Protein AF-A0A7V9PGD7-F1 (afdb_monomer)

Structure (mmCIF, N/CA/C/O backbone):
data_AF-A0A7V9PGD7-F1
#
_entry.id   AF-A0A7V9PGD7-F1
#
loop_
_atom_site.group_PDB
_atom_site.id
_atom_site.type_symbol
_atom_site.label_atom_id
_atom_site.label_alt_id
_atom_site.label_comp_id
_atom_site.label_asym_id
_atom_site.label_entity_id
_atom_site.label_seq_id
_atom_site.pdbx_PDB_ins_code
_atom_site.Cartn_x
_atom_site.Cartn_y
_atom_site.Cartn_z
_atom_site.occupancy
_atom_site.B_iso_or_equiv
_atom_site.auth_seq_id
_atom_site.auth_comp_id
_atom_site.auth_asym_id
_atom_site.auth_atom_id
_atom_site.pdbx_PDB_model_num
ATOM 1 N N . MET A 1 1 ? -5.242 6.907 -5.359 1.00 60.84 1 MET A N 1
ATOM 2 C CA . MET A 1 1 ? -5.062 5.543 -5.878 1.00 60.84 1 MET A CA 1
ATOM 3 C C . MET A 1 1 ? -3.801 4.857 -5.338 1.00 60.84 1 MET A C 1
ATOM 5 O O . MET A 1 1 ? -3.572 3.720 -5.703 1.00 60.84 1 MET A O 1
ATOM 9 N N . ALA A 1 2 ? -2.992 5.477 -4.458 1.00 79.38 2 ALA A N 1
ATOM 10 C CA . ALA A 1 2 ? -1.930 4.750 -3.737 1.00 79.38 2 ALA A CA 1
ATOM 11 C C . ALA A 1 2 ? -2.260 4.533 -2.246 1.00 79.38 2 ALA A C 1
ATOM 13 O O . ALA A 1 2 ? -1.966 3.489 -1.679 1.00 79.38 2 ALA A O 1
ATOM 14 N N . VAL A 1 3 ? -2.898 5.515 -1.595 1.00 90.50 3 VAL A N 1
ATOM 15 C CA . VAL A 1 3 ? -3.181 5.460 -0.148 1.00 90.50 3 VAL A CA 1
ATOM 16 C C . VAL A 1 3 ? -4.298 4.476 0.195 1.00 90.50 3 VAL A C 1
ATOM 18 O O . VAL A 1 3 ? -4.155 3.708 1.137 1.00 90.50 3 VAL A O 1
ATOM 21 N N . ARG A 1 4 ? -5.410 4.483 -0.553 1.00 94.25 4 ARG A N 1
ATOM 22 C CA . ARG A 1 4 ? -6.552 3.579 -0.317 1.00 94.25 4 ARG A CA 1
ATOM 23 C C . ARG A 1 4 ? -6.099 2.123 -0.446 1.00 94.25 4 ARG A C 1
ATOM 25 O O . ARG A 1 4 ? -6.384 1.302 0.414 1.00 94.25 4 ARG A O 1
ATOM 32 N N . GLU A 1 5 ? -5.356 1.855 -1.501 1.00 94.00 5 GLU A N 1
ATOM 33 C CA . GLU A 1 5 ? -4.801 0.573 -1.897 1.00 94.00 5 GLU A CA 1
ATOM 34 C C . GLU A 1 5 ? -3.726 0.131 -0.898 1.00 94.00 5 GLU A C 1
ATOM 36 O O . GLU A 1 5 ? -3.754 -1.002 -0.428 1.00 94.00 5 GLU A O 1
ATOM 41 N N . GLY A 1 6 ? -2.868 1.052 -0.446 1.00 93.75 6 GLY A N 1
ATOM 42 C CA . GLY A 1 6 ? -1.919 0.784 0.632 1.00 93.75 6 GLY A CA 1
ATOM 43 C C . GLY A 1 6 ? -2.589 0.457 1.973 1.00 93.75 6 GLY A C 1
ATOM 44 O O . GLY A 1 6 ? -2.130 -0.440 2.674 1.00 93.75 6 GLY A O 1
ATOM 45 N N .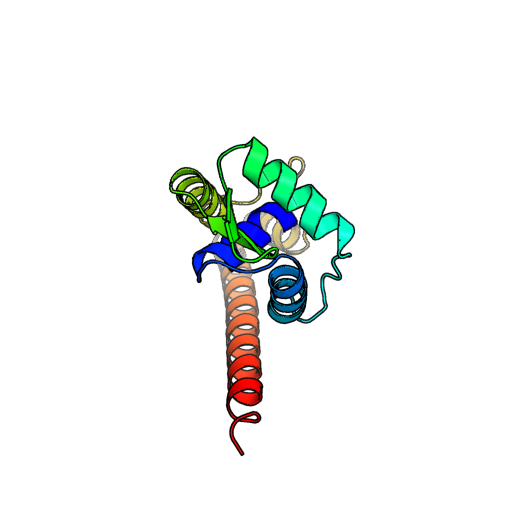 LEU A 1 7 ? -3.704 1.105 2.331 1.00 96.00 7 LEU A N 1
ATOM 46 C CA . LEU A 1 7 ? -4.471 0.729 3.527 1.00 96.00 7 LEU A CA 1
ATOM 47 C C . LEU A 1 7 ? -5.135 -0.648 3.377 1.00 96.00 7 LEU A C 1
ATOM 49 O O . LEU A 1 7 ? -5.136 -1.418 4.336 1.00 96.00 7 LEU A O 1
ATOM 53 N N . LEU A 1 8 ? -5.651 -0.988 2.189 1.00 97.00 8 LEU A N 1
ATOM 54 C CA . LEU A 1 8 ? -6.160 -2.334 1.902 1.00 97.00 8 LEU A CA 1
ATOM 55 C C . LEU A 1 8 ? -5.053 -3.390 2.030 1.00 97.00 8 LEU A C 1
ATOM 57 O O . LEU A 1 8 ? -5.279 -4.418 2.664 1.00 97.00 8 LEU A O 1
ATOM 61 N N . ALA A 1 9 ? -3.852 -3.118 1.513 1.00 96.00 9 ALA A N 1
ATOM 62 C CA . ALA A 1 9 ? -2.699 -4.009 1.646 1.00 96.00 9 ALA A CA 1
ATOM 63 C C . ALA A 1 9 ? -2.305 -4.244 3.116 1.00 96.00 9 ALA A C 1
ATOM 65 O O . ALA A 1 9 ? -2.046 -5.369 3.522 1.00 96.00 9 ALA A O 1
ATOM 66 N N . LEU A 1 10 ? -2.332 -3.214 3.964 1.00 95.94 10 LEU A N 1
ATOM 67 C CA . LEU A 1 10 ? -2.049 -3.387 5.397 1.00 95.94 10 LEU A CA 1
ATOM 68 C C . LEU A 1 10 ? -3.132 -4.189 6.134 1.00 95.94 10 LEU A C 1
ATOM 70 O O . LEU A 1 10 ? -2.845 -4.870 7.123 1.00 95.94 10 LEU A O 1
ATOM 74 N N . LEU A 1 11 ? -4.380 -4.086 5.673 1.00 96.94 11 LEU A N 1
ATOM 75 C CA . LEU A 1 11 ? -5.520 -4.821 6.215 1.00 96.94 11 LEU A CA 1
ATOM 76 C C . LEU A 1 11 ? -5.605 -6.262 5.699 1.00 96.94 11 LEU A C 1
ATOM 78 O O . LEU A 1 11 ? -6.279 -7.077 6.333 1.00 96.94 11 LEU A O 1
ATOM 82 N N . SER A 1 12 ? -4.917 -6.612 4.602 1.00 95.50 12 SER A N 1
ATOM 83 C CA . SER A 1 12 ? -4.831 -8.007 4.152 1.00 95.50 12 SER A CA 1
ATOM 84 C C . SER A 1 12 ? -4.026 -8.895 5.100 1.00 95.50 12 SER A C 1
ATOM 86 O O . SER A 1 12 ? -4.288 -10.093 5.151 1.00 95.50 12 SER A O 1
ATOM 88 N N . ASP A 1 13 ? -3.141 -8.308 5.911 1.00 91.81 13 ASP A N 1
ATOM 89 C CA . ASP A 1 13 ? -2.388 -9.020 6.954 1.00 91.81 13 ASP A CA 1
ATOM 90 C C . ASP A 1 13 ? -3.216 -9.285 8.225 1.00 91.81 13 ASP A C 1
ATOM 92 O O . ASP A 1 13 ? -2.801 -10.049 9.095 1.00 91.81 13 ASP A O 1
ATOM 96 N N . GLY A 1 14 ? -4.371 -8.628 8.373 1.00 92.50 14 GLY A N 1
ATOM 97 C CA . GLY A 1 14 ? -5.250 -8.773 9.531 1.00 92.50 14 GLY A CA 1
ATOM 98 C C . GLY A 1 14 ? -5.932 -7.474 9.958 1.00 92.50 14 GLY A C 1
ATOM 99 O O . GLY A 1 14 ? -5.575 -6.375 9.531 1.00 92.50 14 GLY A O 1
ATOM 100 N N . ALA A 1 15 ? -6.930 -7.604 10.838 1.00 94.81 15 ALA A N 1
ATOM 101 C CA . ALA A 1 15 ? -7.715 -6.472 11.320 1.00 94.81 15 ALA A CA 1
ATOM 102 C C . ALA A 1 15 ? -6.900 -5.555 12.247 1.00 94.81 15 ALA A C 1
ATOM 104 O O . ALA A 1 15 ? -6.309 -6.022 13.226 1.00 94.81 15 ALA A O 1
ATOM 105 N N . ARG A 1 16 ? -6.917 -4.243 11.992 1.00 95.44 16 ARG A N 1
ATOM 106 C CA . ARG A 1 16 ? -6.078 -3.243 12.684 1.00 95.44 16 ARG A CA 1
ATOM 107 C C . ARG A 1 16 ? -6.876 -2.007 13.088 1.00 95.44 16 ARG A C 1
ATOM 109 O O . ARG A 1 16 ? -7.916 -1.699 12.510 1.00 95.44 16 ARG A O 1
ATOM 116 N N . GLN A 1 17 ? -6.368 -1.272 14.073 1.00 94.88 17 GLN A N 1
ATOM 117 C CA . GLN A 1 17 ? -6.909 0.040 14.438 1.00 94.88 17 GLN A CA 1
ATOM 118 C C . GLN A 1 17 ? -6.371 1.138 13.510 1.00 94.88 17 GLN A C 1
ATOM 120 O O . GLN A 1 17 ? -5.272 1.021 12.967 1.00 94.88 17 GLN A O 1
ATOM 125 N N . GLY A 1 18 ? -7.107 2.245 13.371 1.00 92.44 18 GLY A N 1
ATOM 126 C CA . GLY A 1 18 ? -6.727 3.349 12.475 1.00 92.44 18 GLY A CA 1
ATOM 127 C C . GLY A 1 18 ? -5.330 3.922 12.746 1.00 92.44 18 GLY A C 1
ATOM 128 O O . GLY A 1 18 ? -4.548 4.127 11.820 1.00 92.44 18 GLY A O 1
ATOM 129 N N . HIS A 1 19 ? -4.956 4.106 14.014 1.00 92.38 19 HIS A N 1
ATOM 130 C CA . HIS A 1 19 ? -3.617 4.596 14.358 1.00 92.38 19 HIS A CA 1
ATOM 131 C C . HIS A 1 19 ? -2.509 3.577 14.024 1.00 92.38 19 HIS A C 1
ATOM 133 O O . HIS A 1 19 ? -1.439 3.970 13.568 1.00 92.38 19 HIS A O 1
ATOM 139 N N . GLN A 1 20 ? -2.776 2.272 14.177 1.00 94.12 20 GLN A N 1
ATOM 140 C CA . GLN A 1 20 ? -1.828 1.209 13.816 1.00 94.12 20 GLN A CA 1
ATOM 141 C C . GLN A 1 20 ? -1.584 1.181 12.307 1.00 94.12 20 GLN A C 1
ATOM 143 O O . GLN A 1 20 ? -0.463 0.935 11.868 1.00 94.12 20 GLN A O 1
ATOM 148 N N . LEU A 1 21 ? -2.621 1.463 11.511 1.00 94.62 21 LEU A N 1
ATOM 149 C CA . LEU A 1 21 ? -2.502 1.572 10.059 1.00 94.62 21 LEU A CA 1
ATOM 150 C C . LEU A 1 21 ? -1.613 2.745 9.647 1.00 94.62 21 LEU A C 1
ATOM 152 O O . LEU A 1 21 ? -0.786 2.567 8.760 1.00 94.62 21 LEU A O 1
ATOM 156 N N . LYS A 1 22 ? -1.709 3.903 10.317 1.00 93.62 22 LYS A N 1
ATOM 157 C CA . LYS A 1 22 ? -0.796 5.037 10.082 1.00 93.62 22 LYS A CA 1
ATOM 158 C C . LYS A 1 22 ? 0.664 4.615 10.267 1.00 93.62 22 LYS A C 1
ATOM 160 O O . LYS A 1 22 ? 1.470 4.767 9.353 1.00 93.62 22 LYS A O 1
ATOM 165 N N . THR A 1 23 ? 0.986 4.060 11.436 1.00 91.88 23 THR A N 1
ATOM 166 C CA . THR A 1 23 ? 2.354 3.644 11.777 1.00 91.88 23 THR A CA 1
ATOM 167 C C . THR A 1 23 ? 2.868 2.574 10.818 1.00 91.88 23 THR A C 1
ATOM 169 O O . THR A 1 23 ? 3.997 2.659 10.336 1.00 91.88 23 THR A O 1
ATOM 172 N N . ALA A 1 24 ? 2.035 1.583 10.493 1.00 91.81 24 ALA A N 1
ATOM 173 C CA . ALA A 1 24 ? 2.406 0.530 9.557 1.00 91.81 24 ALA A CA 1
ATOM 174 C C . ALA A 1 24 ? 2.623 1.072 8.135 1.00 91.81 24 ALA A C 1
ATOM 176 O O . ALA A 1 24 ? 3.550 0.634 7.457 1.00 91.81 24 ALA A O 1
ATOM 177 N N . PHE A 1 25 ? 1.832 2.054 7.696 1.00 92.19 25 PHE A N 1
ATOM 178 C CA . PHE A 1 25 ? 1.985 2.698 6.390 1.00 92.19 25 PHE A CA 1
ATOM 179 C C . PHE A 1 25 ? 3.310 3.461 6.282 1.00 92.19 25 PHE A C 1
ATOM 181 O O . PHE A 1 25 ? 4.069 3.267 5.330 1.00 92.19 25 PHE A O 1
ATOM 188 N N . GLU A 1 26 ? 3.632 4.286 7.277 1.00 89.25 26 GLU A N 1
ATOM 189 C CA . GLU A 1 26 ? 4.891 5.044 7.323 1.00 89.25 26 GLU A CA 1
ATOM 190 C C . GLU A 1 26 ? 6.106 4.110 7.393 1.00 89.25 26 GLU A C 1
ATOM 192 O O . GLU A 1 26 ? 7.087 4.306 6.675 1.00 89.25 26 GLU A O 1
ATOM 197 N N . SER A 1 27 ? 6.018 3.043 8.192 1.00 86.88 27 SER A N 1
ATOM 198 C CA . SER A 1 27 ? 7.067 2.023 8.277 1.00 86.88 27 SER A CA 1
ATOM 199 C C . SER A 1 27 ? 7.255 1.289 6.945 1.00 86.88 27 SER A C 1
ATOM 201 O O . SER A 1 27 ? 8.376 1.176 6.444 1.00 86.88 27 SER A O 1
ATOM 203 N N . THR A 1 28 ? 6.162 0.865 6.302 1.00 86.56 28 THR A N 1
ATOM 204 C CA . THR A 1 28 ? 6.196 0.148 5.015 1.00 86.56 28 THR A CA 1
ATOM 205 C C . THR A 1 28 ? 6.831 1.004 3.923 1.00 86.56 28 THR A C 1
ATOM 207 O O . THR A 1 28 ? 7.715 0.541 3.202 1.00 86.56 28 THR A O 1
ATOM 210 N N . THR A 1 29 ? 6.452 2.281 3.856 1.00 84.25 29 THR A N 1
ATOM 211 C CA . THR A 1 29 ? 6.976 3.241 2.871 1.00 84.25 29 THR A CA 1
ATOM 212 C C . THR A 1 29 ? 8.364 3.786 3.219 1.00 84.25 29 THR A C 1
ATOM 214 O O . THR A 1 29 ? 8.933 4.551 2.444 1.00 84.25 29 THR A O 1
ATOM 217 N N . GLY A 1 30 ? 8.938 3.403 4.365 1.00 79.12 30 GLY A N 1
ATOM 218 C CA . GLY A 1 30 ? 10.248 3.887 4.805 1.00 79.12 30 GLY A CA 1
ATOM 219 C C . GLY A 1 30 ? 10.274 5.391 5.071 1.00 79.12 30 GLY A C 1
ATOM 220 O O . GLY A 1 30 ? 11.298 6.029 4.851 1.00 79.12 30 GLY A O 1
ATOM 221 N N . GLY A 1 31 ? 9.141 5.965 5.483 1.00 77.44 31 GLY A N 1
ATOM 222 C CA . GLY A 1 31 ? 8.989 7.398 5.734 1.00 77.44 31 GLY A CA 1
ATOM 223 C C . GLY A 1 31 ? 8.907 8.268 4.477 1.00 77.44 31 GLY A C 1
ATOM 224 O O . GLY A 1 31 ? 8.682 9.469 4.598 1.00 77.44 31 GLY A O 1
ATOM 225 N N . ALA A 1 32 ? 9.030 7.688 3.276 1.00 73.56 32 ALA A N 1
ATOM 226 C CA . ALA A 1 32 ? 8.904 8.424 2.017 1.00 73.56 32 ALA A CA 1
ATOM 227 C C . ALA A 1 32 ? 7.499 9.016 1.823 1.00 73.56 32 ALA A C 1
ATOM 229 O O . ALA A 1 32 ? 7.328 9.989 1.090 1.00 73.56 32 ALA A O 1
ATOM 230 N N . TRP A 1 33 ? 6.498 8.439 2.492 1.00 78.88 33 TRP A N 1
ATOM 231 C CA . TRP A 1 33 ? 5.125 8.909 2.452 1.00 78.88 33 TRP A CA 1
ATOM 232 C C . TRP A 1 33 ? 4.595 9.147 3.866 1.00 78.88 33 TRP A C 1
ATOM 234 O O . TRP A 1 33 ? 4.268 8.210 4.593 1.00 78.88 33 TRP A O 1
ATOM 244 N N . ASN A 1 34 ? 4.485 10.419 4.247 1.00 80.50 34 ASN A N 1
ATOM 245 C CA . ASN A 1 34 ? 3.951 10.821 5.545 1.00 80.50 34 ASN A CA 1
ATOM 246 C C . ASN A 1 34 ? 2.434 11.021 5.438 1.00 80.50 34 ASN A C 1
ATOM 248 O O . ASN A 1 34 ? 1.971 11.859 4.659 1.00 80.50 34 ASN A O 1
ATOM 252 N N . LEU A 1 35 ? 1.654 10.236 6.184 1.00 85.25 35 LEU A N 1
ATOM 253 C CA . LEU A 1 35 ? 0.194 10.286 6.135 1.00 85.25 35 LEU A CA 1
ATOM 254 C C . LEU A 1 35 ? -0.345 10.879 7.430 1.00 85.25 35 LEU A C 1
ATOM 256 O O . LEU A 1 35 ? -0.135 10.330 8.509 1.00 85.25 35 LEU A O 1
ATOM 260 N N . ASN A 1 36 ? -1.094 11.979 7.348 1.00 89.56 36 ASN A N 1
ATOM 261 C CA . ASN A 1 36 ? -1.721 12.515 8.552 1.00 89.56 36 ASN A CA 1
ATOM 262 C C . ASN A 1 36 ? -2.868 11.601 9.029 1.00 89.56 36 ASN A C 1
ATOM 264 O O . ASN A 1 36 ? -3.507 10.895 8.245 1.00 89.56 36 ASN A O 1
ATOM 268 N N . VAL A 1 37 ? -3.144 11.626 10.335 1.00 89.62 37 VAL A N 1
ATOM 269 C CA . VAL A 1 37 ? -4.134 10.730 10.952 1.00 89.62 37 VAL A CA 1
ATOM 270 C C . VAL A 1 37 ? -5.554 10.959 10.412 1.00 89.62 37 VAL A C 1
ATOM 272 O O . VAL A 1 37 ? -6.305 10.005 10.223 1.00 89.62 37 VAL A O 1
ATOM 275 N N . GLY A 1 38 ? -5.908 12.207 10.090 1.00 92.75 38 GLY A N 1
ATOM 276 C CA . GLY A 1 38 ? -7.205 12.545 9.501 1.00 92.75 38 GLY A CA 1
ATOM 2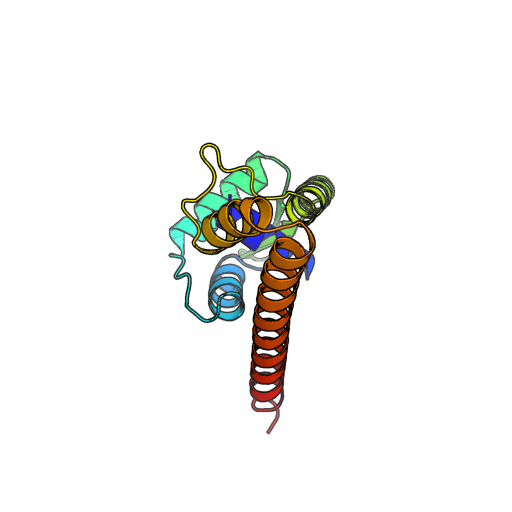77 C C . GLY A 1 38 ? -7.400 11.917 8.121 1.00 92.75 38 GLY A C 1
ATOM 278 O O . GLY A 1 38 ? -8.488 11.430 7.819 1.00 92.75 38 GLY A O 1
ATOM 279 N N . GLN A 1 39 ? -6.339 11.853 7.312 1.00 93.62 39 GLN A N 1
ATOM 280 C CA . GLN A 1 39 ? -6.333 11.224 5.992 1.00 93.62 39 GLN A CA 1
ATOM 281 C C . GLN A 1 39 ? -6.508 9.706 6.085 1.00 93.62 39 GLN A C 1
ATOM 283 O O . GLN A 1 39 ? -7.182 9.124 5.234 1.00 93.62 39 GLN A O 1
ATOM 288 N N . VAL A 1 40 ? -5.956 9.063 7.122 1.00 95.25 40 VAL A N 1
ATOM 289 C CA . VAL A 1 40 ? -6.213 7.639 7.385 1.00 95.25 40 VAL A CA 1
ATOM 290 C C . VAL A 1 40 ? -7.703 7.420 7.623 1.00 95.25 40 VAL A C 1
ATOM 292 O O . VAL A 1 40 ? -8.318 6.635 6.907 1.00 95.25 40 VAL A O 1
ATOM 295 N N . TYR A 1 41 ? -8.300 8.146 8.571 1.00 94.94 41 TYR A N 1
ATOM 296 C CA . TYR A 1 41 ? -9.708 7.951 8.924 1.00 94.94 41 TYR A CA 1
ATOM 297 C C . TYR A 1 41 ? -10.661 8.305 7.781 1.00 94.94 41 TYR A C 1
ATOM 299 O O . TYR A 1 41 ? -11.521 7.500 7.454 1.00 94.94 41 TYR A O 1
ATOM 307 N N . THR A 1 42 ? -10.455 9.423 7.082 1.00 95.69 42 THR A N 1
ATOM 308 C CA . THR A 1 42 ? -11.284 9.761 5.906 1.00 95.69 42 THR A CA 1
ATOM 309 C C . THR A 1 42 ? -11.156 8.740 4.776 1.00 95.69 42 THR A C 1
ATOM 311 O O . THR A 1 42 ? -12.127 8.484 4.061 1.00 95.69 42 THR A O 1
ATOM 314 N N . THR A 1 43 ? -9.984 8.122 4.604 1.00 96.12 43 THR A N 1
ATOM 315 C CA . THR A 1 43 ? -9.818 7.044 3.620 1.00 96.12 43 THR A CA 1
ATOM 316 C C . THR A 1 43 ? -10.509 5.760 4.075 1.00 96.12 43 THR A C 1
ATOM 318 O O . THR A 1 43 ? -11.140 5.107 3.247 1.00 96.12 43 THR A O 1
ATOM 321 N N . LEU A 1 44 ? -10.428 5.415 5.364 1.00 96.69 44 LEU A N 1
ATOM 322 C CA . LEU A 1 44 ? -11.125 4.265 5.946 1.00 96.69 44 LEU A CA 1
ATOM 323 C C . LEU A 1 44 ? -12.644 4.421 5.866 1.00 96.69 44 LEU A C 1
ATOM 325 O O . LEU A 1 44 ? -13.304 3.490 5.424 1.00 96.69 44 LEU A O 1
ATOM 329 N N . ASP A 1 45 ? -13.180 5.604 6.168 1.00 96.19 45 ASP A N 1
ATOM 330 C CA . ASP A 1 45 ? -14.611 5.897 6.035 1.00 96.19 45 ASP A CA 1
ATOM 331 C C . ASP A 1 45 ? -15.085 5.695 4.588 1.00 96.19 45 ASP A C 1
ATOM 333 O O . ASP A 1 45 ? -16.166 5.167 4.343 1.00 96.19 45 ASP A O 1
ATOM 337 N N . ARG A 1 46 ? -14.278 6.096 3.594 1.00 96.62 46 ARG A N 1
ATOM 338 C CA . ARG A 1 46 ? -14.603 5.852 2.180 1.00 96.62 46 ARG A CA 1
ATOM 339 C C . ARG A 1 46 ? -14.514 4.369 1.821 1.00 96.62 46 ARG A C 1
ATOM 341 O O . ARG A 1 46 ? -15.380 3.871 1.120 1.00 96.62 46 ARG A O 1
ATOM 348 N N . LEU A 1 47 ? -13.487 3.667 2.296 1.00 97.62 47 LEU A N 1
ATOM 349 C CA . LEU A 1 47 ? -13.343 2.222 2.091 1.00 97.62 47 LEU A CA 1
ATOM 350 C C . LEU A 1 47 ? -14.510 1.431 2.691 1.00 97.62 47 LEU A C 1
ATOM 352 O O . LEU A 1 47 ? -14.955 0.457 2.087 1.00 97.62 47 LEU A O 1
ATOM 356 N N . GLU A 1 48 ? -14.999 1.858 3.852 1.00 97.50 48 GLU A N 1
ATOM 357 C CA . GLU A 1 48 ?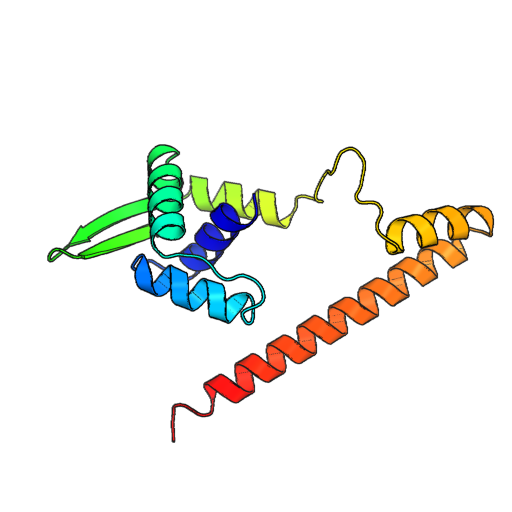 -16.176 1.300 4.510 1.00 97.50 48 GLU A CA 1
ATOM 358 C C . GLU A 1 48 ? -17.448 1.574 3.704 1.00 97.50 48 GLU A C 1
ATOM 360 O O . GLU A 1 48 ? -18.185 0.642 3.389 1.00 97.50 48 GLU A O 1
ATOM 365 N N . ARG A 1 49 ? -17.670 2.830 3.292 1.00 97.38 49 ARG A N 1
ATOM 366 C CA . ARG A 1 49 ? -18.805 3.212 2.430 1.00 97.38 49 ARG A CA 1
ATOM 367 C C . ARG A 1 49 ? -18.841 2.425 1.122 1.00 97.38 49 ARG A C 1
ATOM 369 O O . ARG A 1 49 ? -19.918 2.050 0.675 1.00 97.38 49 ARG A O 1
ATOM 376 N N . ASP A 1 50 ? -17.674 2.160 0.543 1.00 97.56 50 ASP A N 1
ATOM 377 C CA . ASP A 1 50 ? -17.527 1.401 -0.700 1.00 97.56 50 ASP A CA 1
ATOM 378 C C . ASP A 1 50 ? -17.610 -0.129 -0.476 1.00 97.56 50 ASP A C 1
ATOM 380 O O . ASP A 1 50 ? -17.477 -0.897 -1.426 1.00 97.56 50 ASP A O 1
ATOM 384 N N . GLY A 1 51 ? -17.808 -0.602 0.763 1.00 97.81 51 GLY A N 1
ATOM 385 C CA . GLY A 1 51 ? -17.965 -2.025 1.097 1.00 97.81 51 GLY A CA 1
ATOM 386 C C . GLY A 1 51 ? -16.672 -2.851 1.064 1.00 97.81 51 GLY A C 1
ATOM 387 O O . GLY A 1 51 ? -16.709 -4.083 1.080 1.00 97.81 51 GLY A O 1
ATOM 388 N N . LEU A 1 52 ? -15.511 -2.200 1.020 1.00 98.00 52 LEU A N 1
ATOM 389 C CA . LEU A 1 52 ? -14.201 -2.854 0.885 1.00 98.00 52 LEU A CA 1
ATOM 390 C C . LEU A 1 52 ? -13.541 -3.153 2.225 1.00 98.00 52 LEU A C 1
ATOM 392 O O . LEU A 1 52 ? -12.643 -3.992 2.324 1.00 98.00 52 LEU A O 1
ATOM 396 N N . VAL A 1 53 ? -13.980 -2.446 3.257 1.00 98.06 53 VAL A N 1
ATOM 397 C CA . VAL A 1 53 ? -13.553 -2.618 4.638 1.00 98.06 53 VAL A CA 1
ATOM 398 C C . VAL A 1 53 ? -14.799 -2.687 5.511 1.00 98.06 53 VAL A C 1
ATOM 400 O O . VAL A 1 53 ? -15.747 -1.942 5.303 1.00 98.06 53 VAL A O 1
ATOM 403 N N . ALA A 1 54 ? -14.798 -3.584 6.486 1.00 97.06 54 ALA A N 1
ATOM 404 C CA . ALA A 1 54 ? -15.776 -3.624 7.560 1.00 97.06 54 ALA A CA 1
ATOM 405 C C . ALA A 1 54 ? -15.157 -3.035 8.831 1.00 97.06 54 ALA A C 1
ATOM 407 O O . ALA A 1 54 ? -13.956 -3.204 9.076 1.00 97.06 54 ALA A O 1
ATOM 408 N N . VAL A 1 55 ? -15.977 -2.371 9.644 1.00 95.69 55 VAL A N 1
ATOM 409 C CA . VAL A 1 55 ? -15.582 -1.889 10.967 1.00 95.69 55 VAL A CA 1
ATOM 410 C C . VAL A 1 55 ? -16.263 -2.722 12.049 1.00 95.69 55 VAL A C 1
ATOM 412 O O . VAL A 1 55 ? -17.471 -2.942 12.022 1.00 95.69 55 VAL A O 1
ATOM 415 N N . ASP A 1 56 ? -15.472 -3.178 13.009 1.00 92.44 56 ASP A N 1
ATOM 416 C CA . ASP A 1 56 ? -15.938 -3.755 14.263 1.00 92.44 56 ASP A CA 1
ATOM 417 C C . ASP A 1 56 ? -15.692 -2.733 15.376 1.00 92.44 56 ASP A C 1
ATOM 419 O O . ASP A 1 56 ? -14.584 -2.202 15.524 1.00 92.44 56 ASP A O 1
ATOM 423 N N . VAL A 1 57 ? -16.745 -2.423 16.128 1.00 88.75 57 VAL A N 1
ATOM 424 C CA . VAL A 1 57 ? -16.699 -1.500 17.260 1.00 88.75 57 VAL A CA 1
ATOM 425 C C . VAL A 1 57 ? -16.931 -2.308 18.526 1.00 88.75 57 VAL A C 1
ATOM 427 O O . VAL A 1 57 ? -18.048 -2.409 19.028 1.00 88.75 57 VAL A O 1
ATOM 430 N N . SER A 1 58 ? -15.844 -2.867 19.042 1.00 83.12 58 SER A N 1
ATOM 431 C CA . SER A 1 58 ? -15.827 -3.629 20.287 1.00 83.12 58 SER A CA 1
ATOM 432 C C . SER A 1 58 ? -15.071 -2.839 21.358 1.00 83.12 58 SER A C 1
ATOM 434 O O . SER A 1 58 ? -14.050 -2.212 21.075 1.00 83.12 58 SER A O 1
ATOM 436 N N . GLU A 1 59 ? -15.602 -2.811 22.584 1.00 76.00 59 GLU A N 1
ATOM 437 C CA . GLU A 1 59 ? -14.981 -2.151 23.752 1.00 76.00 59 GLU A CA 1
ATOM 438 C C . GLU A 1 59 ? -14.576 -0.676 23.516 1.00 76.00 59 GLU A C 1
ATOM 440 O O . GLU A 1 59 ? -13.559 -0.192 24.009 1.00 76.00 59 GLU A O 1
ATOM 445 N N . GLY A 1 60 ? -15.358 0.058 22.716 1.00 80.00 60 GLY A N 1
ATOM 446 C CA . GLY A 1 60 ? -15.099 1.470 22.405 1.00 80.00 60 GLY A CA 1
ATOM 447 C C . GLY A 1 60 ? -13.965 1.712 21.401 1.00 80.00 60 GLY A C 1
ATOM 448 O O . GLY A 1 60 ? -13.638 2.864 21.116 1.00 80.00 60 GLY A O 1
ATOM 449 N N . THR A 1 61 ? -13.391 0.654 20.822 1.00 83.81 61 THR A N 1
ATOM 450 C CA . THR A 1 61 ? -12.284 0.742 19.868 1.00 83.81 61 THR A CA 1
ATOM 451 C C . THR A 1 61 ? -12.714 0.274 18.480 1.00 83.81 61 THR A C 1
ATOM 453 O O . THR A 1 61 ? -13.188 -0.846 18.308 1.00 83.81 61 THR A O 1
ATOM 456 N N . LYS A 1 62 ? -12.504 1.116 17.459 1.00 91.00 62 LYS A N 1
ATOM 457 C CA . LYS A 1 62 ? -12.765 0.755 16.056 1.00 91.00 62 LYS A CA 1
ATOM 458 C C . LYS A 1 62 ? -11.622 -0.084 15.484 1.00 91.00 62 LYS A C 1
ATOM 460 O O . LYS A 1 62 ? -10.488 0.399 15.378 1.00 91.00 62 LYS A O 1
ATOM 465 N N . ARG A 1 63 ? -11.927 -1.307 15.054 1.00 95.06 63 ARG A N 1
ATOM 466 C CA . ARG A 1 63 ? -11.031 -2.167 14.270 1.00 95.06 63 ARG A CA 1
ATOM 467 C C . ARG A 1 63 ? -11.562 -2.297 12.854 1.00 95.06 63 ARG A C 1
ATOM 469 O O . ARG A 1 63 ? -12.740 -2.548 12.651 1.00 95.06 63 ARG A O 1
ATOM 476 N N . TYR A 1 64 ? -10.677 -2.150 11.883 1.00 97.00 64 TYR A N 1
ATOM 477 C CA . TYR A 1 64 ? -11.000 -2.254 10.468 1.00 97.00 64 TYR A CA 1
ATOM 478 C C . TYR A 1 64 ? -10.505 -3.595 9.940 1.00 97.00 64 TYR A C 1
ATOM 480 O O . TYR A 1 64 ? -9.413 -4.030 10.310 1.00 97.00 64 TYR A O 1
ATOM 488 N N . ALA A 1 65 ? -11.289 -4.240 9.083 1.00 97.75 65 ALA A N 1
ATOM 489 C CA . ALA A 1 65 ? -10.959 -5.510 8.449 1.00 97.75 65 ALA A CA 1
ATOM 490 C C . ALA A 1 65 ? -11.319 -5.471 6.961 1.00 97.75 65 ALA A C 1
ATOM 492 O O . ALA A 1 65 ? -12.388 -4.994 6.592 1.00 97.75 65 ALA A O 1
ATOM 493 N N . ILE A 1 66 ? -10.444 -5.982 6.096 1.00 98.25 66 ILE A N 1
ATOM 494 C CA . ILE A 1 66 ? -10.721 -6.051 4.657 1.00 98.25 66 ILE A CA 1
ATOM 495 C C . ILE A 1 66 ? -11.820 -7.082 4.345 1.00 98.25 66 ILE A C 1
ATOM 497 O O . ILE A 1 66 ? -11.819 -8.199 4.878 1.00 98.25 66 ILE A O 1
ATOM 501 N N . THR A 1 67 ? -12.754 -6.720 3.464 1.00 98.44 67 THR A N 1
ATOM 502 C CA . THR A 1 67 ? -13.822 -7.614 2.987 1.00 98.44 67 THR A CA 1
ATOM 503 C C . THR A 1 67 ? -13.342 -8.488 1.821 1.00 98.44 67 THR A C 1
ATOM 505 O O . THR A 1 67 ? -12.208 -8.375 1.352 1.00 98.44 67 THR A O 1
ATOM 508 N N . SER A 1 68 ? -14.194 -9.395 1.334 1.00 97.62 68 SER A N 1
ATOM 509 C CA . SER A 1 68 ? -13.936 -10.132 0.087 1.00 97.62 68 SER A CA 1
ATOM 510 C C . SER A 1 68 ? -13.785 -9.190 -1.112 1.00 97.62 68 SER A C 1
ATOM 512 O O . SER A 1 68 ? -12.801 -9.302 -1.836 1.00 97.62 68 SER A O 1
ATOM 514 N N . ALA A 1 69 ? -14.687 -8.215 -1.258 1.00 97.75 69 ALA A N 1
ATOM 515 C CA . ALA A 1 69 ? -14.617 -7.201 -2.313 1.00 97.75 69 ALA A CA 1
ATOM 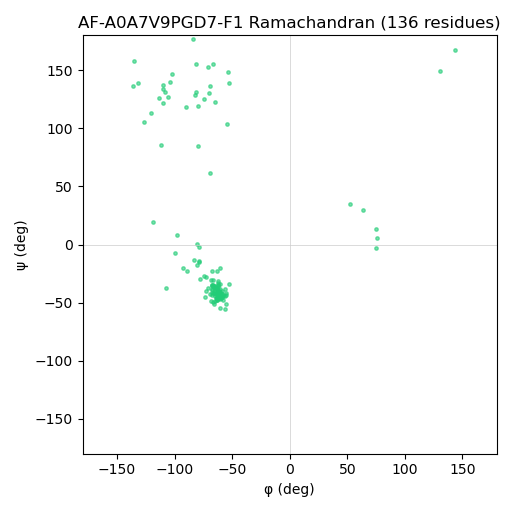516 C C . ALA A 1 69 ? -13.336 -6.355 -2.213 1.00 97.75 69 ALA A C 1
ATOM 518 O O . ALA A 1 69 ? -12.679 -6.088 -3.217 1.00 97.75 69 ALA A O 1
ATOM 519 N N . GLY A 1 70 ? -12.922 -5.998 -0.991 1.00 97.25 70 GLY A N 1
ATOM 520 C CA . GLY A 1 70 ? -11.647 -5.318 -0.759 1.00 97.25 70 GLY A CA 1
ATOM 521 C C . GLY A 1 70 ? -10.442 -6.136 -1.225 1.00 97.25 70 GLY A C 1
ATOM 522 O O . GLY A 1 70 ? -9.528 -5.584 -1.836 1.00 97.25 70 GLY A O 1
ATOM 523 N N . ARG A 1 71 ? -10.442 -7.453 -0.973 1.00 96.75 71 ARG A N 1
ATOM 524 C CA . ARG A 1 71 ? -9.380 -8.365 -1.429 1.00 96.75 71 ARG A CA 1
ATOM 525 C C . ARG A 1 71 ? -9.330 -8.491 -2.947 1.00 96.75 71 ARG A C 1
ATOM 527 O O . ARG A 1 71 ? -8.238 -8.489 -3.502 1.00 96.75 71 ARG A O 1
ATOM 534 N N . GLU A 1 72 ? -10.480 -8.578 -3.605 1.00 96.38 72 GLU A N 1
ATOM 535 C CA . GLU A 1 72 ? -10.560 -8.637 -5.068 1.00 96.38 72 GLU A CA 1
ATOM 536 C C . GLU A 1 72 ? -10.023 -7.352 -5.707 1.00 96.38 72 GLU A C 1
ATOM 538 O O . GLU A 1 72 ? -9.156 -7.409 -6.578 1.00 96.38 72 GLU A O 1
ATOM 543 N N . GLN A 1 73 ? -10.442 -6.186 -5.203 1.00 94.56 73 GLN A N 1
ATOM 544 C CA . GLN A 1 73 ? -9.913 -4.906 -5.670 1.00 94.56 73 GLN A CA 1
ATOM 545 C C . GLN A 1 73 ? -8.403 -4.786 -5.447 1.00 94.56 73 GLN A C 1
ATOM 547 O O . GLN A 1 73 ? -7.686 -4.287 -6.315 1.00 94.56 73 GLN A O 1
ATOM 552 N N . LEU A 1 74 ? -7.913 -5.232 -4.288 1.00 95.19 74 LEU A N 1
ATOM 553 C CA . LEU A 1 74 ? -6.485 -5.241 -3.998 1.00 95.19 74 LEU A CA 1
ATOM 554 C C . LEU A 1 74 ? -5.726 -6.164 -4.967 1.00 95.19 74 LEU A C 1
ATOM 556 O O . LEU A 1 74 ? -4.667 -5.782 -5.454 1.00 95.19 74 LEU A O 1
ATOM 560 N N . GLY A 1 75 ? -6.287 -7.335 -5.288 1.00 94.06 75 GLY A N 1
ATOM 561 C CA . GLY A 1 75 ? -5.767 -8.249 -6.309 1.00 94.06 75 GLY A CA 1
ATOM 562 C C . GLY A 1 75 ? -5.614 -7.574 -7.670 1.00 94.06 75 GLY A C 1
ATOM 563 O O . GLY A 1 75 ? -4.522 -7.565 -8.230 1.00 94.06 75 GLY A O 1
ATOM 564 N N . GLY A 1 76 ? -6.675 -6.917 -8.149 1.00 92.06 76 GLY A N 1
ATOM 565 C CA . GLY A 1 76 ? -6.635 -6.175 -9.411 1.00 92.06 76 GLY 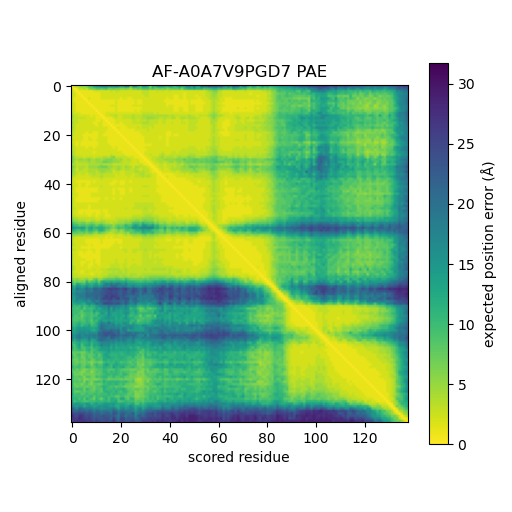A CA 1
ATOM 566 C C . GLY A 1 76 ? -5.609 -5.039 -9.412 1.00 92.06 76 GLY A C 1
ATOM 567 O O . GLY A 1 76 ? -4.968 -4.786 -10.427 1.00 92.06 76 GLY A O 1
ATOM 568 N N . TRP A 1 77 ? -5.394 -4.378 -8.271 1.00 91.00 77 TRP A N 1
ATOM 569 C CA . TRP A 1 77 ? -4.367 -3.342 -8.155 1.00 91.00 77 TRP A CA 1
ATOM 570 C C . TRP A 1 77 ? -2.938 -3.892 -8.268 1.00 91.00 77 TRP A C 1
ATOM 572 O O . TRP A 1 77 ? -2.088 -3.225 -8.852 1.00 91.00 77 TRP A O 1
ATOM 582 N N . TRP A 1 78 ? -2.668 -5.103 -7.769 1.00 88.38 78 TRP A N 1
ATOM 583 C CA . TRP A 1 78 ? -1.350 -5.735 -7.916 1.00 88.38 78 TRP A CA 1
ATOM 584 C C . TRP A 1 78 ? -1.005 -6.087 -9.365 1.00 88.38 78 TRP A C 1
ATOM 586 O O . TRP A 1 78 ? 0.170 -6.093 -9.728 1.00 88.38 78 TRP A O 1
ATOM 596 N N . GLU A 1 79 ? -2.016 -6.390 -10.177 1.00 87.75 79 GLU A N 1
ATOM 597 C CA . GLU A 1 79 ? -1.860 -6.739 -11.593 1.00 87.75 79 GLU A CA 1
ATOM 598 C C . GLU A 1 79 ? -1.903 -5.514 -12.512 1.00 87.75 79 GLU A C 1
ATOM 600 O O . GLU A 1 79 ? -1.386 -5.550 -13.632 1.00 87.75 79 GLU A O 1
ATOM 605 N N . ALA A 1 80 ? -2.506 -4.419 -12.048 1.00 82.50 80 ALA A N 1
ATOM 606 C CA . ALA A 1 80 ? -2.637 -3.202 -12.824 1.00 82.50 80 ALA A CA 1
ATOM 607 C C . ALA A 1 80 ? -1.265 -2.580 -13.119 1.00 82.50 80 ALA A C 1
ATOM 609 O O . ALA A 1 80 ? -0.518 -2.180 -12.226 1.00 82.50 80 ALA A O 1
ATOM 610 N N . ILE A 1 81 ? -0.971 -2.408 -14.405 1.00 72.50 81 ILE A N 1
ATOM 611 C CA . ILE A 1 81 ? 0.074 -1.491 -14.852 1.00 72.50 81 ILE A CA 1
ATOM 612 C C . ILE A 1 81 ? -0.508 -0.083 -14.687 1.00 72.50 81 ILE A C 1
ATOM 614 O O . ILE A 1 81 ? -1.593 0.156 -15.224 1.00 72.50 81 ILE A O 1
ATOM 618 N N . PRO A 1 82 ? 0.148 0.843 -13.958 1.00 66.00 82 PRO A N 1
ATOM 619 C CA . PRO A 1 82 ? -0.325 2.216 -13.849 1.00 66.00 82 PRO A CA 1
ATOM 620 C C . PRO A 1 82 ? -0.507 2.808 -15.250 1.00 66.00 82 PRO A C 1
ATOM 622 O O . PRO A 1 82 ? 0.461 3.126 -15.938 1.00 66.00 82 PRO A O 1
ATOM 625 N N . ALA A 1 83 ? -1.757 2.897 -15.695 1.00 57.06 83 ALA A N 1
ATOM 626 C CA . ALA A 1 83 ? -2.115 3.553 -16.936 1.00 57.06 83 ALA A CA 1
ATOM 627 C C . ALA A 1 83 ? -2.131 5.054 -16.650 1.00 57.06 83 ALA A C 1
ATOM 629 O O . ALA A 1 83 ? -3.156 5.616 -16.271 1.00 57.06 83 ALA A O 1
ATOM 630 N N . GLU A 1 84 ? -0.973 5.695 -16.732 1.00 53.44 84 GLU A N 1
ATOM 631 C CA . GLU A 1 84 ? -0.945 7.148 -16.843 1.00 53.44 84 GLU A CA 1
ATOM 632 C C . GLU A 1 84 ? -1.173 7.519 -18.311 1.00 53.44 84 GLU A C 1
ATOM 634 O O . GLU A 1 84 ? -0.510 6.991 -19.206 1.00 53.44 84 GLU A O 1
ATOM 639 N N . ASP A 1 85 ? -2.127 8.419 -18.542 1.00 47.16 85 ASP A N 1
ATOM 640 C CA . ASP A 1 85 ? -2.338 9.090 -19.819 1.00 47.16 85 ASP A CA 1
ATOM 641 C C . ASP A 1 85 ? -2.203 10.612 -19.592 1.00 47.16 85 ASP A C 1
ATOM 643 O O . ASP A 1 85 ? -3.012 11.187 -18.853 1.00 47.16 85 ASP A O 1
ATOM 647 N N . PRO A 1 86 ? -1.177 11.284 -20.152 1.00 52.06 86 PRO A N 1
ATOM 648 C CA . PRO A 1 86 ? -0.034 10.697 -20.854 1.00 52.06 86 PRO A CA 1
ATOM 649 C C . PRO A 1 86 ? 0.856 9.889 -19.891 1.00 52.06 86 PRO A C 1
ATOM 651 O O . PRO A 1 86 ? 0.873 10.198 -18.697 1.00 52.06 86 PRO A O 1
ATOM 654 N N . PRO A 1 87 ? 1.625 8.899 -20.388 1.00 54.34 87 PRO A N 1
ATOM 655 C CA . PRO A 1 87 ? 2.562 8.158 -19.552 1.00 54.34 87 PRO A CA 1
ATOM 656 C C . PRO A 1 87 ? 3.498 9.136 -18.837 1.00 54.34 87 PRO A C 1
ATOM 658 O O . PRO A 1 87 ? 3.818 10.194 -19.410 1.00 54.34 87 PRO A O 1
ATOM 661 N N . PRO A 1 88 ? 3.965 8.808 -17.617 1.00 55.81 88 PRO A N 1
ATOM 662 C CA . PRO A 1 88 ? 4.910 9.662 -16.929 1.00 55.81 88 PRO A CA 1
ATOM 663 C C . PRO A 1 88 ? 6.062 9.908 -17.892 1.00 55.81 88 PRO A C 1
ATOM 665 O O . PRO A 1 88 ? 6.491 9.003 -18.618 1.00 55.81 88 PRO A O 1
ATOM 668 N N . ARG A 1 89 ? 6.563 11.145 -17.929 1.00 58.81 89 ARG A N 1
ATOM 669 C CA . ARG A 1 89 ? 7.814 11.483 -18.622 1.00 58.81 89 ARG A CA 1
ATOM 670 C C . ARG A 1 89 ? 8.981 10.864 -17.848 1.00 58.81 89 ARG A C 1
ATOM 672 O O . ARG A 1 89 ? 9.818 11.566 -17.292 1.00 58.81 89 ARG A O 1
ATOM 679 N N . ASP A 1 90 ? 8.957 9.545 -17.755 1.00 72.62 90 ASP A N 1
ATOM 680 C CA . ASP A 1 90 ? 9.890 8.700 -17.052 1.00 72.62 90 ASP A CA 1
ATOM 681 C C . ASP A 1 90 ? 11.104 8.505 -17.956 1.00 72.62 90 ASP A C 1
ATOM 683 O O . ASP A 1 90 ? 10.999 8.197 -19.149 1.00 72.62 90 ASP A O 1
ATOM 687 N N . GLU A 1 91 ? 12.277 8.709 -17.373 1.00 81.88 91 GLU A N 1
ATOM 688 C CA . GLU A 1 91 ? 13.563 8.492 -18.016 1.00 81.88 91 GLU A CA 1
ATOM 689 C C . GLU A 1 91 ? 13.665 7.080 -18.615 1.00 81.88 91 GLU A C 1
ATOM 691 O O . GLU A 1 91 ? 14.261 6.900 -19.680 1.00 81.88 91 GLU A O 1
ATOM 696 N N . LEU A 1 92 ? 13.046 6.079 -17.977 1.00 85.12 92 LEU A N 1
ATOM 697 C CA . LEU A 1 92 ? 13.006 4.709 -18.481 1.00 85.12 92 LEU A CA 1
ATOM 698 C C . LEU A 1 92 ? 12.260 4.604 -19.814 1.00 85.12 92 LEU A C 1
ATOM 700 O O . LEU A 1 92 ? 12.758 3.962 -20.739 1.00 85.12 92 LEU A O 1
ATOM 704 N N . LEU A 1 93 ? 11.092 5.242 -19.927 1.00 82.44 93 LEU A N 1
ATOM 705 C CA . LEU A 1 93 ? 10.303 5.238 -21.159 1.00 82.44 93 LEU A CA 1
ATOM 706 C C . LEU A 1 93 ? 11.096 5.883 -22.297 1.00 82.44 93 LEU A C 1
ATOM 708 O O . LEU A 1 93 ? 11.174 5.324 -23.389 1.00 82.44 93 LEU A O 1
ATOM 712 N N . LEU A 1 94 ? 11.748 7.016 -22.023 1.00 86.44 94 LEU A N 1
ATOM 713 C CA . LEU A 1 94 ? 12.588 7.702 -23.002 1.00 86.44 94 LEU A CA 1
ATOM 714 C C . LEU A 1 94 ? 13.739 6.802 -23.480 1.00 86.44 94 LEU A C 1
ATOM 716 O O . LEU A 1 94 ? 13.964 6.668 -24.682 1.00 86.44 94 LEU A O 1
ATOM 720 N N . LYS A 1 95 ? 14.429 6.133 -22.546 1.00 85.50 95 LYS A N 1
ATOM 721 C CA . LYS A 1 95 ? 15.498 5.172 -22.858 1.00 85.50 95 LYS A CA 1
ATOM 722 C C . LYS A 1 95 ? 15.000 4.018 -23.726 1.00 85.50 95 LYS A C 1
ATOM 724 O O . LYS A 1 95 ? 15.695 3.655 -24.668 1.00 85.50 95 LYS A O 1
ATOM 729 N N . ILE A 1 96 ? 13.817 3.468 -23.445 1.00 87.75 96 ILE A N 1
ATOM 730 C CA . ILE A 1 96 ? 13.222 2.381 -24.239 1.00 87.75 96 ILE A CA 1
ATOM 731 C C . ILE A 1 96 ? 12.889 2.865 -25.652 1.00 87.75 96 ILE A C 1
ATOM 733 O O . ILE A 1 96 ? 13.316 2.234 -26.615 1.00 87.75 96 ILE A O 1
ATOM 737 N N . LEU A 1 97 ? 12.180 3.992 -25.786 1.00 88.00 97 LEU A N 1
ATOM 738 C CA . LEU A 1 97 ? 11.781 4.529 -27.091 1.00 88.00 97 LEU A CA 1
ATOM 739 C C . LEU A 1 97 ? 13.000 4.803 -27.985 1.00 88.00 97 LEU A C 1
ATOM 741 O O . LEU A 1 97 ? 13.016 4.389 -29.139 1.00 88.00 97 LEU A O 1
ATOM 745 N N . PHE A 1 98 ? 14.066 5.405 -27.445 1.00 88.38 98 PHE A N 1
ATOM 746 C CA . PHE A 1 98 ? 15.304 5.617 -28.206 1.00 88.38 98 PHE A CA 1
ATOM 747 C C . PHE A 1 98 ? 16.114 4.341 -28.452 1.00 88.38 98 PHE A C 1
ATOM 749 O O . PHE A 1 98 ? 16.858 4.277 -29.430 1.00 88.38 98 PHE A O 1
ATOM 756 N N . ALA A 1 99 ? 16.022 3.341 -27.574 1.00 87.44 99 ALA A N 1
ATOM 757 C CA . ALA A 1 99 ? 16.700 2.066 -27.769 1.00 87.44 99 ALA A CA 1
ATOM 758 C C . ALA A 1 99 ? 16.056 1.248 -28.896 1.00 87.44 99 ALA A C 1
ATOM 760 O O . ALA A 1 99 ? 16.787 0.652 -29.682 1.00 87.44 99 ALA A O 1
ATOM 761 N N . ILE A 1 100 ? 14.722 1.287 -29.031 1.00 87.25 100 ILE A N 1
ATOM 762 C CA . ILE A 1 100 ? 13.986 0.625 -30.124 1.00 87.25 100 ILE A CA 1
ATOM 763 C C . ILE A 1 100 ? 14.469 1.126 -31.490 1.00 87.25 100 ILE A C 1
ATOM 765 O O . ILE A 1 100 ? 14.746 0.311 -32.367 1.00 87.25 100 ILE A O 1
ATOM 769 N N . GLU A 1 101 ? 14.667 2.439 -31.642 1.00 85.19 101 GLU A N 1
ATOM 770 C CA . GLU A 1 101 ? 15.200 3.053 -32.872 1.00 85.19 101 GLU A CA 1
ATOM 771 C C . GLU A 1 101 ? 16.613 2.558 -33.240 1.00 85.19 101 GLU A C 1
ATOM 773 O O . GLU A 1 101 ? 17.042 2.671 -34.386 1.00 85.19 101 GLU A O 1
ATOM 778 N N . ARG A 1 102 ? 17.362 2.002 -32.278 1.00 81.31 102 ARG A N 1
ATOM 779 C CA . ARG A 1 102 ? 18.714 1.456 -32.488 1.00 81.31 102 ARG A CA 1
ATOM 780 C C . ARG A 1 102 ? 18.745 -0.067 -32.639 1.00 81.31 102 ARG A C 1
ATOM 782 O O . ARG A 1 102 ? 19.802 -0.602 -32.962 1.00 81.31 102 ARG A O 1
ATOM 789 N N . GLY A 1 103 ? 17.622 -0.753 -32.419 1.00 80.56 103 GLY A N 1
ATOM 790 C CA . GLY A 1 103 ? 17.477 -2.206 -32.531 1.00 80.56 103 GLY A CA 1
ATOM 791 C C . GLY A 1 103 ? 16.794 -2.848 -31.308 1.00 80.56 103 GLY A C 1
ATOM 792 O O . GLY A 1 103 ? 16.945 -2.361 -30.186 1.00 80.56 103 GLY A O 1
ATOM 793 N N . PRO A 1 104 ? 16.059 -3.964 -31.489 1.00 74.06 104 PRO A N 1
ATOM 794 C CA . PRO A 1 104 ? 15.235 -4.574 -30.437 1.00 74.06 104 PRO A CA 1
ATOM 795 C C . PRO A 1 104 ? 16.035 -5.057 -29.214 1.00 74.06 104 PRO A C 1
ATOM 797 O O . PRO A 1 104 ? 15.535 -4.974 -28.090 1.00 74.06 104 PRO A O 1
ATOM 800 N N . ASP A 1 105 ? 17.284 -5.489 -29.402 1.00 85.62 105 ASP A N 1
ATOM 801 C CA . ASP A 1 105 ? 18.139 -5.983 -28.313 1.00 85.62 105 ASP A CA 1
ATOM 802 C C . ASP A 1 105 ? 18.478 -4.879 -27.297 1.00 85.62 105 ASP A C 1
ATOM 804 O O . ASP A 1 105 ? 18.460 -5.104 -26.087 1.00 85.62 105 ASP A O 1
ATOM 808 N N . HIS A 1 106 ? 18.669 -3.639 -27.760 1.00 83.06 106 HIS A N 1
ATOM 809 C CA . HIS A 1 106 ? 18.976 -2.512 -26.878 1.00 83.06 106 HIS A CA 1
ATOM 810 C C . HIS A 1 106 ? 17.813 -2.155 -25.946 1.00 83.06 106 HIS A C 1
ATOM 812 O O . HIS A 1 106 ? 18.033 -1.763 -24.797 1.00 83.06 106 HIS A O 1
ATOM 818 N N . ALA A 1 107 ? 16.569 -2.290 -26.411 1.00 86.12 107 ALA A N 1
ATOM 819 C CA . ALA A 1 107 ? 15.397 -2.036 -25.578 1.00 86.12 10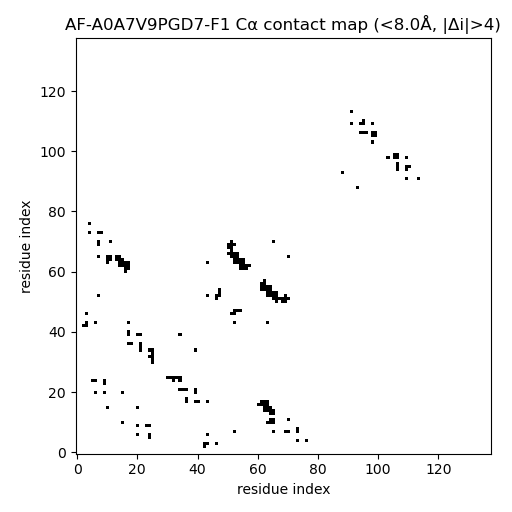7 ALA A CA 1
ATOM 820 C C . ALA A 1 107 ? 15.269 -3.090 -24.463 1.00 86.12 107 ALA A C 1
ATOM 822 O O . ALA A 1 107 ? 14.967 -2.751 -23.314 1.00 86.12 107 ALA A O 1
ATOM 823 N N . LEU A 1 108 ? 15.564 -4.356 -24.781 1.00 88.06 108 LEU A N 1
ATOM 824 C CA . LEU A 1 108 ? 15.576 -5.450 -23.807 1.00 88.06 108 LEU A CA 1
ATOM 825 C C . LEU A 1 108 ? 16.665 -5.266 -22.742 1.00 88.06 108 LEU A C 1
ATOM 827 O O . LEU A 1 108 ? 16.413 -5.535 -21.561 1.00 88.06 108 LEU A O 1
ATOM 831 N N . ASP A 1 109 ? 17.838 -4.758 -23.122 1.00 90.38 109 ASP A N 1
ATOM 832 C CA . ASP A 1 109 ? 18.917 -4.440 -22.182 1.00 90.38 109 ASP A CA 1
ATOM 833 C C . ASP A 1 109 ? 18.507 -3.346 -21.192 1.00 90.38 109 ASP A C 1
ATOM 835 O O . ASP A 1 109 ? 18.715 -3.486 -19.984 1.00 90.38 109 ASP A O 1
ATOM 839 N N . VAL A 1 110 ? 17.873 -2.269 -21.670 1.00 89.38 110 VAL A N 1
ATOM 840 C CA . VAL A 1 110 ? 17.364 -1.184 -20.811 1.00 89.38 110 VAL A CA 1
ATOM 841 C C . VAL A 1 110 ? 16.379 -1.729 -19.771 1.00 89.38 110 VAL A C 1
ATOM 843 O O . VAL A 1 110 ? 16.528 -1.460 -18.575 1.00 89.38 110 VAL A O 1
ATOM 846 N N . ILE A 1 111 ? 15.414 -2.547 -20.203 1.00 90.75 111 ILE A N 1
ATOM 847 C CA . ILE A 1 111 ? 14.430 -3.177 -19.309 1.00 90.75 111 ILE A CA 1
ATOM 848 C C . ILE A 1 111 ? 15.127 -4.103 -18.303 1.00 90.75 111 ILE A C 1
ATOM 850 O O . ILE A 1 111 ? 14.825 -4.077 -17.106 1.00 90.75 111 ILE A O 1
ATOM 854 N N . THR A 1 112 ? 16.087 -4.908 -18.760 1.00 93.19 112 THR A N 1
ATOM 855 C CA . THR A 1 112 ? 16.823 -5.856 -17.913 1.00 93.19 112 THR A CA 1
ATOM 856 C C . THR A 1 112 ? 17.645 -5.143 -16.842 1.00 93.19 112 THR A C 1
ATOM 858 O O . THR A 1 112 ? 17.641 -5.569 -15.678 1.00 93.19 112 THR A O 1
ATOM 861 N N . HIS A 1 113 ? 18.303 -4.037 -17.190 1.00 91.75 113 HIS A N 1
ATOM 862 C CA . HIS A 1 113 ? 19.040 -3.211 -16.239 1.00 91.75 113 HIS A CA 1
ATOM 863 C C . HIS A 1 113 ? 18.115 -2.598 -15.188 1.00 91.75 113 HIS A C 1
ATOM 865 O O . HIS A 1 113 ? 18.391 -2.729 -13.991 1.00 91.75 113 HIS A O 1
ATOM 871 N N . GLN A 1 114 ? 16.990 -2.010 -15.608 1.00 91.00 114 GLN A N 1
ATOM 872 C CA . GLN A 1 114 ? 16.026 -1.421 -14.680 1.00 91.00 114 GLN A CA 1
ATOM 873 C C . GLN A 1 114 ? 15.440 -2.470 -13.730 1.00 91.00 114 GLN A C 1
ATOM 875 O O . GLN A 1 114 ? 15.430 -2.274 -12.513 1.00 91.00 114 GLN A O 1
ATOM 880 N N . ARG A 1 115 ? 15.026 -3.630 -14.257 1.00 92.44 115 ARG A N 1
ATOM 881 C CA . ARG A 1 115 ? 14.541 -4.758 -13.447 1.00 92.44 115 ARG A CA 1
ATOM 882 C C . ARG A 1 115 ? 15.578 -5.186 -12.412 1.00 92.44 115 ARG A C 1
ATOM 884 O O . ARG A 1 115 ? 15.238 -5.412 -11.250 1.00 92.44 115 ARG A O 1
ATOM 891 N N . SER A 1 116 ? 16.845 -5.278 -12.813 1.00 94.00 116 SER A N 1
ATOM 892 C CA . SER A 1 116 ? 17.940 -5.670 -11.921 1.00 94.00 116 SER A CA 1
ATOM 893 C C . SER A 1 116 ? 18.197 -4.640 -10.817 1.00 94.00 116 SER A C 1
ATOM 895 O O . SER A 1 116 ? 18.530 -5.024 -9.695 1.00 94.00 116 SER A O 1
ATOM 897 N N . ALA A 1 117 ? 18.045 -3.346 -11.107 1.00 88.50 117 ALA A N 1
ATOM 898 C CA . ALA A 1 117 ? 18.170 -2.277 -10.117 1.00 88.50 117 ALA A CA 1
ATOM 899 C C . ALA A 1 117 ? 17.021 -2.313 -9.095 1.00 88.50 117 ALA A C 1
ATOM 901 O O . ALA A 1 117 ? 17.270 -2.331 -7.890 1.00 88.50 117 ALA A O 1
ATOM 902 N N . LEU A 1 118 ? 15.773 -2.422 -9.563 1.00 87.56 118 LEU A N 1
ATOM 903 C CA . LEU A 1 118 ? 14.595 -2.515 -8.693 1.00 87.56 118 LEU A CA 1
ATOM 904 C C . LEU A 1 118 ? 14.615 -3.780 -7.821 1.00 87.56 118 LEU A C 1
ATOM 906 O O . LEU A 1 118 ? 14.284 -3.730 -6.637 1.00 87.56 118 LEU A O 1
ATOM 910 N N . THR A 1 119 ? 15.076 -4.905 -8.373 1.00 92.75 119 THR A N 1
ATOM 911 C CA . THR A 1 119 ? 15.237 -6.157 -7.614 1.00 92.75 119 THR A CA 1
ATOM 912 C C . THR A 1 119 ? 16.250 -5.999 -6.479 1.00 92.75 119 THR A C 1
ATOM 914 O O . THR A 1 119 ? 16.003 -6.475 -5.371 1.00 92.75 119 THR A O 1
ATOM 917 N N . ARG A 1 120 ? 17.373 -5.310 -6.722 1.00 91.69 120 ARG A N 1
ATOM 918 C CA . ARG A 1 120 ? 18.373 -5.016 -5.682 1.00 91.69 120 ARG A CA 1
ATOM 919 C C . ARG A 1 120 ? 17.794 -4.138 -4.577 1.00 91.69 120 ARG A C 1
ATOM 921 O O . ARG A 1 120 ? 17.886 -4.508 -3.411 1.00 91.69 120 ARG A O 1
ATOM 928 N N . LEU A 1 121 ? 17.101 -3.058 -4.939 1.00 86.38 121 LEU A N 1
ATOM 929 C CA . LEU A 1 121 ? 16.432 -2.184 -3.972 1.00 86.38 121 LEU A CA 1
ATOM 930 C C . LEU A 1 121 ? 15.452 -2.960 -3.073 1.00 86.38 121 LEU A C 1
ATOM 932 O O . LEU A 1 121 ? 15.449 -2.784 -1.854 1.00 86.38 121 LEU A O 1
ATOM 936 N N . LEU A 1 122 ? 14.653 -3.863 -3.655 1.00 88.12 122 LEU A N 1
ATOM 937 C CA . LEU A 1 122 ? 13.749 -4.735 -2.900 1.00 88.12 122 LEU A CA 1
ATOM 938 C C . LEU A 1 122 ? 14.507 -5.636 -1.914 1.00 88.12 122 LEU A C 1
ATOM 940 O O . LEU A 1 122 ? 14.083 -5.797 -0.767 1.00 88.12 122 LEU A O 1
ATOM 944 N N . GLN A 1 123 ? 15.610 -6.249 -2.351 1.00 91.88 123 GLN A N 1
ATOM 945 C CA . GLN A 1 123 ? 16.437 -7.108 -1.498 1.00 91.88 123 GLN A CA 1
ATOM 946 C C . GLN A 1 123 ? 17.037 -6.326 -0.327 1.00 91.88 123 GLN A C 1
ATOM 948 O O . GLN A 1 123 ? 16.980 -6.801 0.809 1.00 91.88 123 GLN A O 1
ATOM 953 N N . ASP A 1 124 ? 17.545 -5.121 -0.577 1.00 87.88 124 ASP A N 1
ATOM 954 C CA . ASP A 1 124 ? 18.117 -4.260 0.458 1.00 87.88 124 ASP A CA 1
ATOM 955 C C . ASP A 1 124 ? 17.050 -3.814 1.460 1.00 87.88 124 ASP A C 1
ATOM 957 O O . ASP A 1 124 ? 17.258 -3.901 2.673 1.00 87.88 124 ASP A O 1
ATOM 961 N N . ARG A 1 125 ? 15.850 -3.462 0.980 1.00 85.00 125 ARG A N 1
ATOM 962 C CA . ARG A 1 125 ? 14.725 -3.135 1.863 1.00 85.00 125 ARG A CA 1
ATOM 963 C C . ARG A 1 125 ? 14.315 -4.324 2.732 1.00 85.00 125 ARG A C 1
ATOM 965 O O . ARG A 1 125 ? 14.108 -4.155 3.932 1.00 85.00 125 ARG A O 1
ATOM 972 N N . ARG A 1 126 ? 14.247 -5.534 2.165 1.00 85.44 126 ARG A N 1
ATOM 973 C CA . ARG A 1 126 ? 13.953 -6.768 2.919 1.00 85.44 126 ARG A CA 1
ATOM 974 C C . ARG A 1 126 ? 15.005 -7.057 3.989 1.00 85.44 126 ARG A C 1
ATOM 976 O O . ARG A 1 126 ? 14.645 -7.481 5.083 1.00 85.44 126 ARG A O 1
ATOM 983 N N . ARG A 1 127 ? 16.290 -6.836 3.692 1.00 87.81 127 ARG A N 1
ATOM 984 C CA . ARG A 1 127 ? 17.382 -6.992 4.668 1.00 87.81 127 ARG A CA 1
ATOM 985 C C . ARG A 1 127 ? 17.255 -5.992 5.814 1.00 87.81 127 ARG A C 1
ATOM 987 O O . ARG A 1 127 ? 17.342 -6.405 6.964 1.00 87.81 127 ARG A O 1
AT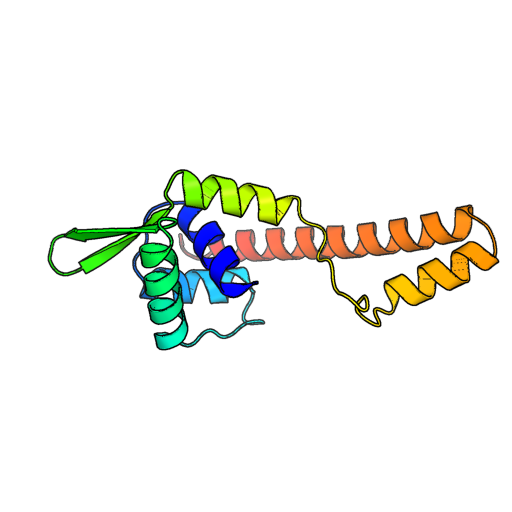OM 994 N N . ALA A 1 128 ? 16.986 -4.723 5.506 1.00 83.19 128 ALA A N 1
ATOM 995 C CA . ALA A 1 128 ? 16.794 -3.688 6.519 1.00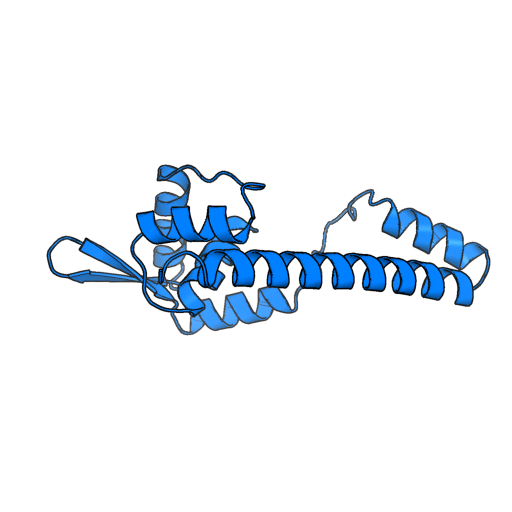 83.19 128 ALA A CA 1
ATOM 996 C C . ALA A 1 128 ? 15.641 -4.031 7.478 1.00 83.19 128 ALA A C 1
ATOM 998 O O . ALA A 1 128 ? 15.819 -3.958 8.688 1.00 83.19 128 ALA A O 1
ATOM 999 N N . LEU A 1 129 ? 14.501 -4.490 6.944 1.00 79.06 129 LEU A N 1
ATOM 1000 C CA . LEU A 1 129 ? 13.346 -4.894 7.757 1.00 79.06 129 LEU A CA 1
ATOM 1001 C C . LEU A 1 129 ? 13.654 -6.075 8.696 1.00 79.06 129 LEU A C 1
ATOM 1003 O O . LEU A 1 129 ? 13.165 -6.096 9.823 1.00 79.06 129 LEU A O 1
ATOM 1007 N N . ARG A 1 130 ? 14.477 -7.041 8.261 1.00 80.19 130 ARG A N 1
ATOM 1008 C CA . ARG A 1 130 ? 14.921 -8.158 9.117 1.00 80.19 130 ARG A CA 1
ATOM 1009 C C . ARG A 1 130 ? 15.842 -7.689 10.240 1.00 80.19 130 ARG A C 1
ATOM 1011 O O . ARG A 1 130 ? 15.648 -8.093 11.376 1.00 80.19 130 ARG A O 1
ATOM 1018 N N . ALA A 1 131 ? 16.791 -6.806 9.933 1.00 79.75 131 ALA A N 1
ATOM 1019 C CA . ALA A 1 131 ? 17.729 -6.282 10.925 1.00 79.75 131 ALA A CA 1
ATOM 1020 C C . ALA A 1 131 ? 17.024 -5.491 12.040 1.00 79.75 131 ALA A C 1
ATOM 1022 O O . ALA A 1 131 ? 17.430 -5.560 13.193 1.00 79.75 131 ALA A O 1
ATOM 1023 N N . THR A 1 132 ? 15.944 -4.774 11.714 1.00 70.94 132 THR A N 1
ATOM 1024 C CA . THR A 1 132 ? 15.114 -4.084 12.713 1.00 70.94 132 THR A CA 1
ATOM 1025 C C . THR A 1 132 ? 14.215 -5.021 13.522 1.00 70.94 132 THR A C 1
ATOM 1027 O O . THR A 1 132 ? 13.880 -4.686 14.649 1.00 70.94 132 THR A O 1
ATOM 1030 N N . GLY A 1 133 ? 13.823 -6.178 12.976 1.00 58.34 133 GLY A N 1
ATOM 1031 C CA . GLY A 1 133 ? 12.969 -7.149 13.674 1.00 58.34 133 GLY A CA 1
ATOM 1032 C C . GLY A 1 133 ? 13.706 -8.006 14.711 1.00 58.34 133 GLY A C 1
ATOM 1033 O O . GLY A 1 133 ? 13.106 -8.373 15.714 1.00 58.34 133 GLY A O 1
ATOM 1034 N N . ASP A 1 134 ? 14.999 -8.278 14.506 1.00 50.66 134 ASP A N 1
ATOM 1035 C CA . ASP A 1 134 ? 15.844 -9.018 15.465 1.00 50.66 134 ASP A CA 1
ATOM 1036 C C . ASP A 1 134 ? 16.321 -8.152 16.651 1.00 50.66 134 ASP A C 1
ATOM 1038 O O . ASP A 1 134 ? 16.783 -8.685 17.657 1.00 50.66 134 ASP A O 1
ATOM 1042 N N . GLY A 1 135 ? 16.216 -6.821 16.557 1.00 46.81 135 GLY A N 1
ATOM 1043 C CA . GLY A 1 135 ? 16.683 -5.888 17.592 1.00 46.81 135 GLY A CA 1
ATOM 1044 C C . GLY A 1 135 ? 15.715 -5.655 18.759 1.00 46.81 135 GLY A C 1
ATOM 1045 O O . GLY A 1 135 ? 16.138 -5.113 19.773 1.00 46.81 135 GLY A O 1
ATOM 1046 N N . ASP A 1 136 ? 14.449 -6.066 18.633 1.00 43.34 136 ASP A N 1
ATOM 1047 C CA . ASP A 1 136 ? 13.379 -5.829 19.625 1.00 43.34 136 ASP A CA 1
ATOM 1048 C C . ASP A 1 136 ? 13.135 -7.037 20.564 1.00 43.34 136 ASP A C 1
ATOM 1050 O O . ASP A 1 136 ? 12.176 -7.051 21.337 1.00 43.34 136 ASP A O 1
ATOM 1054 N N . LEU A 1 137 ? 13.991 -8.069 20.506 1.00 42.34 137 LEU A N 1
ATOM 1055 C CA . LEU A 1 137 ? 13.910 -9.282 21.341 1.00 42.34 137 LEU A CA 1
ATOM 1056 C C . LEU A 1 137 ? 15.142 -9.512 22.243 1.00 42.34 137 LEU A C 1
ATOM 1058 O O . LEU A 1 137 ? 15.344 -10.636 22.706 1.00 42.34 137 LEU A O 1
ATOM 1062 N N . ALA A 1 138 ? 15.951 -8.480 22.507 1.00 33.59 138 ALA A N 1
ATOM 1063 C CA . ALA A 1 138 ? 17.138 -8.560 23.370 1.00 33.59 138 ALA A CA 1
ATOM 1064 C C .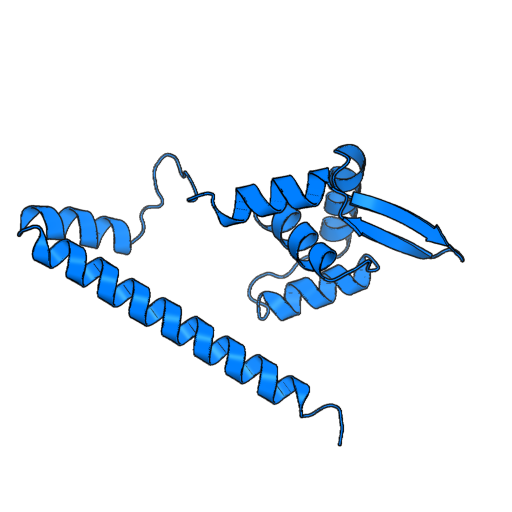 ALA A 1 138 ? 17.004 -7.724 24.650 1.00 33.59 138 ALA A C 1
ATOM 1066 O O . ALA A 1 138 ? 16.560 -6.558 24.553 1.00 33.59 138 ALA A O 1
#

Secondary structure (DSSP, 8-state):
--HHHHHHHHHHT--EEHHHHHHHHHHHTTTSS---HHHHHHHHHHHHHTTSEEEEEETTEEEEEE-HHHHHHHHHHHH-----SSPP--HHHHHHHHHHTT-HHHHHHHHHHHHHHHHHHHHHHHHHHHHHHGGG--

Sequence (138 aa):
MAVREGLLALLSDGARQGHQLKTAFESTTGGAWNLNVGQVYTTLDRLERDGLVAVDVSEGTKRYAITSAGREQLGGWWEAIPAEDPPPRDELLLKILFAIERGPDHALDVITHQRSALTRLLQDRRRALRATGDGDLA

Radius of gyration: 19.28 Å; Cα contacts (8 Å, |Δi|>4): 113; chains: 1; bounding box: 38×23×57 Å

Mean predicted aligned error: 8.89 Å

pLDDT: mean 85.64, std 13.56, range [33.59, 98.44]

Nearest PDB structures (foldseek):
  1xma-assembly1_B-2  TM=9.467E-01  e=8.317E-06  Acetivibrio thermocellus
  4zzd-assembly1_A-2  TM=9.020E-01  e=1.006E-05  Lactococcus cremoris subsp. cremoris MG1363
  6fuu-assembly1_A  TM=8.901E-01  e=3.160E-05  Lactococcus cremoris
  6i8n-assembly1_A  TM=8.415E-01  e=4.930E-05  Lactococcus cremoris subsp. cremoris MG1363
  6lg2-assembly1_B  TM=5.904E-01  e=1.403E-06  Corynebacterium glutamicum ATCC 13032

Solvent-accessible surface area (backbone atoms only — not comparable to full-atom values): 7915 Å² total; per-residue (Å²): 129,59,66,61,52,50,52,48,58,60,23,70,80,41,71,43,36,68,71,56,49,47,56,50,47,26,59,74,51,68,58,78,49,83,71,57,71,67,59,50,51,59,44,50,53,48,35,36,75,71,55,24,30,46,76,46,77,56,97,91,43,63,33,38,30,55,31,71,62,27,50,52,53,50,52,52,56,74,71,52,72,85,83,48,86,73,60,72,94,41,68,66,58,54,52,35,60,59,20,46,80,75,35,70,67,51,26,52,49,53,52,51,52,51,53,53,51,53,51,49,53,53,52,53,52,54,51,54,55,49,59,60,61,67,63,79,80,118

Foldseek 3Di:
DCLLLLLLVVQVVHKDALVVSQVVSCVVVVNPDHDDSVNSVVSQVVCVVVVQWDWDQPPNTTIIHGDPVVVVVSVVVVVDDPPDVVDPPDPLVVQLVVLVVVPPVSNVVSVVVVVVVVVVVVVVSVVVVVVVVVVVPD